Protein AF-A0A5Y8VUA8-F1 (afdb_monomer_lite)

InterPro domains:
  IPR010810 Flagellin hook, IN motif [PF07196] (34-83)

Secondary structure (DSSP, 8-state):
-HHHHTHHHH-EEEEEE-EEEEEEE--SEE--TT-EETTEE----EE-GGGTT-HHHHHHHTTHHHH-EEEEE-TTSEEEEEETT---EEEES---GGG---GGGSEE--EEEEEESSS-------S-GGGGT-STTS-------

Radius of gyration: 17.88 Å; chains: 1; bounding box: 40×34×47 Å

Sequence (145 aa):
DEINKNADKTGVRATFTVETRGMAAVKAGTTSDDFTINGVKIGKVEYKDGDANGALVAAINSVKDTTGVEASIDANGQLLLTSREGRGIKIEGSIGGGAFINKDMMENYGRLSLVKNDGKDILVSGAGLSFAGFGAGNFISQASV

Organism: Campylobacter jejuni (NCBI:txid197)

Structure (mmCIF, N/CA/C/O backbone):
data_AF-A0A5Y8VUA8-F1
#
_entry.id   AF-A0A5Y8VUA8-F1
#
loop_
_atom_site.group_PDB
_atom_site.id
_atom_site.type_symbol
_atom_site.label_atom_id
_atom_site.label_alt_id
_atom_site.label_comp_id
_atom_site.label_asym_id
_atom_site.label_entity_id
_atom_site.label_seq_id
_atom_site.pdbx_PDB_ins_code
_atom_site.Cartn_x
_atom_site.Cartn_y
_atom_site.Cartn_z
_atom_site.occupancy
_atom_site.B_iso_or_equiv
_atom_site.auth_seq_id
_atom_site.auth_comp_id
_atom_site.auth_asym_id
_atom_site.auth_atom_id
_atom_site.pdbx_PDB_model_num
ATOM 1 N N . ASP A 1 1 ? 3.087 0.405 -17.283 1.00 91.38 1 ASP A N 1
ATOM 2 C CA . ASP A 1 1 ? 2.683 0.503 -18.705 1.00 91.38 1 ASP A CA 1
ATOM 3 C C . ASP A 1 1 ? 3.820 0.782 -19.673 1.00 91.38 1 ASP A C 1
ATOM 5 O O . ASP A 1 1 ? 4.018 -0.019 -20.578 1.00 91.38 1 ASP A O 1
ATOM 9 N N . GLU A 1 2 ? 4.612 1.840 -19.481 1.00 95.94 2 GLU A N 1
ATOM 10 C CA . GLU A 1 2 ? 5.660 2.227 -20.448 1.00 95.94 2 GLU A CA 1
ATOM 11 C C . GLU A 1 2 ? 6.696 1.133 -20.764 1.00 95.94 2 GLU A C 1
ATOM 13 O O . GLU A 1 2 ? 7.093 0.979 -21.920 1.00 95.94 2 GLU A O 1
ATOM 18 N N . ILE A 1 3 ? 7.091 0.320 -19.775 1.00 96.31 3 ILE A N 1
ATOM 19 C CA . ILE A 1 3 ? 7.990 -0.827 -20.007 1.00 96.31 3 ILE A CA 1
ATOM 20 C C . ILE A 1 3 ? 7.333 -1.836 -20.961 1.00 96.31 3 ILE A C 1
ATOM 22 O O . ILE A 1 3 ? 7.934 -2.229 -21.958 1.00 96.31 3 ILE A O 1
ATOM 26 N N . ASN A 1 4 ? 6.071 -2.195 -20.706 1.00 97.00 4 ASN A N 1
ATOM 27 C CA . ASN A 1 4 ? 5.336 -3.181 -21.502 1.00 97.00 4 ASN A CA 1
ATOM 28 C C . ASN A 1 4 ? 5.024 -2.687 -22.916 1.00 97.00 4 ASN A C 1
ATOM 30 O O . ASN A 1 4 ? 5.070 -3.472 -23.857 1.00 97.00 4 ASN A O 1
ATOM 34 N N . LYS A 1 5 ? 4.781 -1.384 -23.090 1.00 98.00 5 LYS A N 1
ATOM 35 C CA . LYS A 1 5 ? 4.599 -0.762 -24.411 1.00 98.00 5 LYS A CA 1
ATOM 36 C C . LYS A 1 5 ? 5.823 -0.930 -25.320 1.00 98.00 5 LYS A C 1
ATOM 38 O O . LYS A 1 5 ? 5.692 -0.901 -26.539 1.00 98.00 5 LYS A O 1
ATOM 43 N N . ASN A 1 6 ? 7.007 -1.110 -24.735 1.00 96.81 6 ASN A N 1
ATOM 44 C CA . ASN A 1 6 ? 8.264 -1.301 -25.455 1.00 96.81 6 ASN A CA 1
ATOM 45 C C . ASN A 1 6 ? 8.783 -2.750 -25.393 1.00 96.81 6 ASN A C 1
ATOM 47 O O . ASN A 1 6 ? 9.906 -3.004 -25.834 1.00 96.81 6 ASN A O 1
ATOM 51 N N . ALA A 1 7 ? 7.984 -3.698 -24.887 1.00 96.56 7 ALA A N 1
ATOM 52 C CA . ALA A 1 7 ? 8.411 -5.079 -24.660 1.00 96.56 7 ALA A CA 1
ATOM 53 C C . ALA A 1 7 ? 8.879 -5.787 -25.940 1.00 96.56 7 ALA A C 1
ATOM 55 O O . ALA A 1 7 ? 9.831 -6.558 -25.886 1.00 96.56 7 ALA A O 1
ATOM 56 N N . ASP A 1 8 ? 8.290 -5.480 -27.099 1.00 95.88 8 ASP A N 1
ATOM 57 C CA . ASP A 1 8 ? 8.696 -6.077 -28.381 1.00 95.88 8 ASP A CA 1
ATOM 58 C C . ASP A 1 8 ? 10.118 -5.676 -28.805 1.00 95.88 8 ASP A C 1
ATOM 60 O O . ASP A 1 8 ? 10.760 -6.373 -29.587 1.00 95.88 8 ASP A O 1
ATOM 64 N N . LYS A 1 9 ? 10.629 -4.555 -28.282 1.00 95.62 9 LYS A N 1
ATOM 65 C CA . LYS A 1 9 ? 11.987 -4.066 -28.558 1.00 95.62 9 LYS A CA 1
ATOM 66 C C . LYS A 1 9 ? 12.987 -4.517 -27.502 1.00 95.62 9 LYS A C 1
ATOM 68 O O . LYS A 1 9 ? 14.130 -4.814 -27.828 1.00 95.62 9 LYS A O 1
ATOM 73 N N . THR A 1 10 ? 12.581 -4.515 -26.235 1.00 95.19 10 THR A N 1
ATOM 74 C CA . THR A 1 10 ? 13.474 -4.812 -25.105 1.00 95.19 10 THR A CA 1
ATOM 75 C C . THR A 1 10 ? 13.512 -6.299 -24.754 1.00 95.19 10 THR A C 1
ATOM 77 O O . THR A 1 10 ? 14.462 -6.755 -24.120 1.00 95.19 10 THR A O 1
ATOM 80 N N . GLY A 1 11 ? 12.471 -7.053 -25.121 1.00 95.69 11 GLY A N 1
ATOM 81 C CA . GLY A 1 11 ? 12.224 -8.415 -24.646 1.00 95.69 11 GLY A CA 1
ATOM 82 C C . GLY A 1 11 ? 11.816 -8.491 -23.170 1.00 95.69 11 GLY A C 1
ATOM 83 O O . GLY A 1 11 ? 11.696 -9.590 -22.632 1.00 95.69 11 GLY A O 1
ATOM 84 N N . VAL A 1 12 ? 11.617 -7.350 -22.499 1.00 97.31 12 VAL A N 1
ATOM 85 C CA . VAL A 1 12 ? 11.325 -7.270 -21.062 1.00 97.31 12 VAL A CA 1
ATOM 86 C C . VAL A 1 12 ? 9.858 -6.926 -20.848 1.00 97.31 12 VAL A C 1
ATOM 88 O O . VAL A 1 12 ? 9.365 -5.917 -21.352 1.00 97.31 12 VAL A O 1
ATOM 91 N N . ARG A 1 13 ? 9.173 -7.742 -20.046 1.00 97.56 13 ARG A N 1
ATOM 92 C CA . ARG A 1 13 ? 7.839 -7.449 -19.515 1.00 97.56 13 ARG A CA 1
ATOM 93 C C . ARG A 1 13 ? 7.930 -7.074 -18.045 1.00 97.56 13 ARG A C 1
ATOM 95 O O . ARG A 1 13 ? 8.807 -7.550 -17.331 1.00 97.56 13 ARG A O 1
ATOM 102 N N . ALA A 1 14 ? 7.007 -6.234 -17.606 1.00 97.31 14 ALA A N 1
ATOM 103 C CA . ALA A 1 14 ? 6.919 -5.738 -16.249 1.00 97.31 14 ALA A CA 1
ATOM 104 C C . ALA A 1 14 ? 5.541 -5.997 -15.640 1.00 97.31 14 ALA A C 1
ATOM 106 O O . ALA A 1 14 ? 4.511 -5.828 -16.296 1.00 97.31 14 ALA A O 1
ATOM 107 N N . THR A 1 15 ? 5.535 -6.329 -14.357 1.00 97.25 15 THR A N 1
ATOM 108 C CA . THR A 1 15 ? 4.348 -6.372 -13.500 1.00 97.25 15 THR A CA 1
ATOM 109 C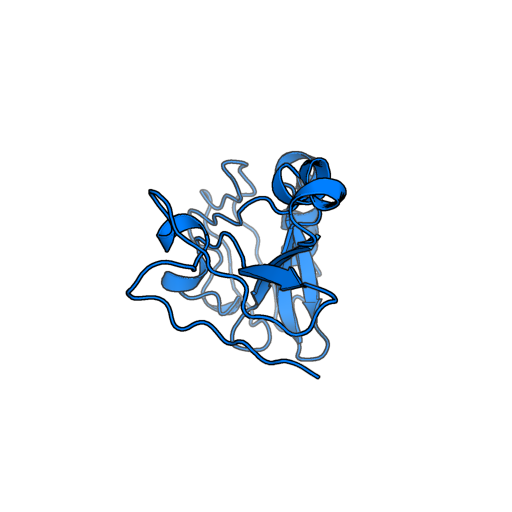 C . THR A 1 15 ? 4.639 -5.635 -12.199 1.00 97.25 15 THR A C 1
ATOM 111 O O . THR A 1 15 ? 5.789 -5.307 -11.903 1.00 97.25 15 THR A O 1
ATOM 114 N N . PHE A 1 16 ? 3.601 -5.343 -11.422 1.00 96.94 16 PHE A N 1
ATOM 115 C CA . PHE A 1 16 ? 3.751 -4.710 -10.119 1.00 96.94 16 PHE A CA 1
ATOM 116 C C . PHE A 1 16 ? 2.906 -5.416 -9.065 1.00 96.94 16 PHE A C 1
ATOM 118 O O . PHE A 1 16 ? 1.909 -6.072 -9.369 1.00 96.94 16 PHE A O 1
ATOM 125 N N . THR A 1 17 ? 3.284 -5.216 -7.811 1.00 97.44 17 THR A N 1
ATOM 126 C CA . THR A 1 17 ? 2.457 -5.543 -6.652 1.00 97.44 17 THR A CA 1
ATOM 127 C C . THR A 1 17 ? 2.560 -4.395 -5.666 1.00 97.44 17 THR A C 1
ATOM 129 O O . THR A 1 17 ? 3.658 -4.074 -5.211 1.00 97.44 17 THR A O 1
ATOM 132 N N . VAL A 1 18 ? 1.427 -3.775 -5.340 1.00 98.19 18 VAL A N 1
ATOM 133 C CA . VAL A 1 18 ? 1.357 -2.719 -4.327 1.00 98.19 18 VAL A CA 1
ATOM 134 C C . VAL A 1 18 ? 0.416 -3.169 -3.222 1.00 98.19 18 VAL A C 1
ATOM 136 O O . VAL A 1 18 ? -0.806 -3.099 -3.355 1.00 98.19 18 VAL A O 1
ATOM 139 N N . GLU A 1 19 ? 1.014 -3.656 -2.140 1.00 98.19 19 GLU A N 1
ATOM 140 C CA . GLU A 1 19 ? 0.303 -4.140 -0.963 1.00 98.19 19 GLU A CA 1
ATOM 141 C C . GLU A 1 19 ? 0.965 -3.626 0.309 1.00 98.19 19 GLU A C 1
ATOM 143 O O . GLU A 1 19 ? 2.181 -3.754 0.474 1.00 98.19 19 GLU A O 1
ATOM 148 N N . THR A 1 20 ? 0.155 -3.111 1.229 1.00 98.56 20 THR A N 1
ATOM 149 C CA . THR A 1 20 ? 0.551 -2.860 2.616 1.00 98.56 20 THR A CA 1
ATOM 150 C C . THR A 1 20 ? -0.238 -3.812 3.509 1.00 98.56 20 THR A C 1
ATOM 152 O O . THR A 1 20 ? -1.467 -3.767 3.531 1.00 98.56 20 THR A O 1
ATOM 155 N N . ARG A 1 21 ? 0.461 -4.677 4.249 1.00 98.56 21 ARG A N 1
ATOM 156 C CA . ARG A 1 21 ? -0.139 -5.701 5.117 1.00 98.56 21 ARG A CA 1
ATOM 157 C C . ARG A 1 21 ? 0.231 -5.455 6.569 1.00 98.56 21 ARG A C 1
ATOM 159 O O . ARG A 1 21 ? 1.416 -5.358 6.868 1.00 98.56 21 ARG A O 1
ATOM 166 N N . GLY A 1 22 ? -0.760 -5.388 7.452 1.00 98.44 22 GLY A N 1
ATOM 167 C CA . GLY A 1 22 ? -0.555 -5.269 8.893 1.00 98.44 22 GLY A CA 1
ATOM 168 C C . GLY A 1 22 ? 0.279 -6.420 9.453 1.00 98.44 22 GLY A C 1
ATOM 169 O O . GLY A 1 22 ? 0.217 -7.547 8.969 1.00 98.44 22 GLY A O 1
ATOM 170 N N . MET A 1 23 ? 1.072 -6.145 10.486 1.00 98.25 23 MET A N 1
ATOM 171 C CA . MET A 1 23 ? 2.012 -7.128 11.046 1.00 98.25 23 MET A CA 1
ATOM 172 C C . MET A 1 23 ? 1.341 -8.216 11.890 1.00 98.25 23 MET A C 1
ATOM 174 O O . MET A 1 23 ? 1.922 -9.277 12.111 1.00 98.25 23 MET A O 1
ATOM 178 N N . ALA A 1 24 ? 0.123 -7.978 12.367 1.00 98.56 24 ALA A N 1
ATOM 179 C CA . ALA A 1 24 ? -0.633 -8.907 13.195 1.00 98.56 24 ALA A CA 1
ATOM 180 C C . ALA A 1 24 ? -2.132 -8.774 12.923 1.00 98.56 24 ALA A C 1
ATOM 182 O O . ALA A 1 24 ? -2.574 -7.847 12.240 1.00 98.56 24 ALA A O 1
ATOM 183 N N . ALA A 1 25 ? -2.900 -9.732 13.441 1.00 98.69 25 ALA A N 1
ATOM 184 C CA . ALA A 1 25 ? -4.345 -9.701 13.326 1.00 98.69 25 ALA A CA 1
ATOM 185 C C . ALA A 1 25 ? -4.910 -8.411 13.933 1.00 98.69 25 ALA A C 1
ATOM 187 O O . ALA A 1 25 ? -4.459 -7.986 15.000 1.00 98.69 25 ALA A O 1
ATOM 188 N N . VAL A 1 26 ? -5.899 -7.811 13.269 1.00 98.81 26 VAL A N 1
ATOM 189 C CA . VAL A 1 26 ? -6.495 -6.541 13.698 1.00 98.81 26 VAL A CA 1
ATOM 190 C C . VAL A 1 26 ? -6.991 -6.646 15.142 1.00 98.81 26 VAL A C 1
ATOM 192 O O . VAL A 1 26 ? -7.633 -7.621 15.541 1.00 98.81 26 VAL A O 1
ATOM 195 N N . LYS A 1 27 ? -6.701 -5.620 15.936 1.00 98.81 27 LYS A N 1
ATOM 196 C CA . LYS A 1 27 ? -7.185 -5.438 17.307 1.00 98.81 27 LYS A CA 1
ATOM 197 C C . LYS A 1 27 ? -8.059 -4.205 17.400 1.00 98.81 27 LYS A C 1
ATOM 199 O O . LYS A 1 27 ? -7.929 -3.307 16.578 1.00 98.81 27 LYS A O 1
ATOM 204 N N . ALA A 1 28 ? -8.937 -4.162 18.397 1.00 98.75 28 ALA A N 1
ATOM 205 C CA . ALA A 1 28 ? -9.817 -3.025 18.597 1.00 98.75 28 ALA A CA 1
ATOM 206 C C . ALA A 1 28 ? -9.031 -1.706 18.683 1.00 98.75 28 ALA A C 1
ATOM 208 O O . ALA A 1 28 ? -7.949 -1.636 19.272 1.00 98.75 28 ALA A O 1
ATOM 209 N N . GLY A 1 29 ? -9.584 -0.654 18.093 1.00 98.62 29 GLY A N 1
ATOM 210 C CA . GLY A 1 29 ? -8.923 0.636 18.001 1.00 98.62 29 GLY A CA 1
ATOM 211 C C . GLY A 1 29 ? -9.802 1.694 17.356 1.00 98.62 29 GLY A C 1
ATOM 212 O O . GLY A 1 29 ? -10.968 1.464 17.037 1.00 98.62 29 GLY A O 1
ATOM 213 N N . THR A 1 30 ? -9.219 2.874 17.179 1.00 98.81 30 THR A N 1
ATOM 214 C CA . THR A 1 30 ? -9.846 3.979 16.460 1.00 98.81 30 THR A CA 1
ATOM 215 C C . THR A 1 30 ? -8.824 4.641 15.556 1.00 98.81 30 THR A C 1
ATOM 217 O O . THR A 1 30 ? -7.672 4.839 15.954 1.00 98.81 30 THR A O 1
ATOM 220 N N . THR A 1 31 ? -9.259 5.018 14.361 1.00 98.81 31 THR A N 1
ATOM 221 C CA . THR A 1 31 ? -8.528 5.980 13.533 1.00 98.81 31 THR A CA 1
ATOM 222 C C . THR A 1 31 ? -8.674 7.389 14.129 1.00 98.81 31 THR A C 1
ATOM 224 O O . THR A 1 31 ? -9.511 7.616 15.013 1.00 98.81 31 THR A O 1
ATOM 227 N N . SER A 1 32 ? -7.858 8.343 13.686 1.00 98.62 32 SER A N 1
ATOM 228 C CA . SER A 1 32 ? -8.004 9.760 14.041 1.00 98.62 32 SER A CA 1
ATOM 229 C C . SER A 1 32 ? -8.988 10.494 13.125 1.00 98.62 32 SER A C 1
ATOM 231 O O . SER A 1 32 ? -9.328 10.034 12.035 1.00 98.62 32 SER A O 1
ATOM 233 N N . ASP A 1 33 ? -9.432 11.680 13.550 1.00 98.62 33 ASP A N 1
ATOM 234 C CA . ASP A 1 33 ? -10.353 12.525 12.775 1.00 98.62 33 ASP A CA 1
ATOM 235 C C . ASP A 1 33 ? -9.771 13.004 11.435 1.00 98.62 33 ASP A C 1
ATOM 237 O O . ASP A 1 33 ? -10.524 13.359 10.525 1.00 98.62 33 ASP A O 1
ATOM 241 N N . ASP A 1 34 ? -8.445 13.030 11.310 1.00 98.50 34 ASP A N 1
ATOM 242 C CA . ASP A 1 34 ? -7.677 13.406 10.122 1.00 98.50 34 ASP A CA 1
ATOM 243 C C . ASP A 1 34 ? -7.153 12.197 9.328 1.00 98.50 34 ASP A C 1
ATOM 245 O O . ASP A 1 34 ? -6.351 12.381 8.420 1.00 98.50 34 ASP A O 1
ATOM 249 N N . PHE A 1 35 ? -7.614 10.976 9.625 1.00 98.75 35 PHE A N 1
ATOM 250 C CA . PHE A 1 35 ? -7.225 9.777 8.880 1.00 98.75 35 PHE A CA 1
ATOM 251 C C . PHE A 1 35 ? -7.576 9.894 7.388 1.00 98.75 35 PHE A C 1
ATOM 253 O O . PHE A 1 35 ? -8.747 10.070 7.016 1.00 98.75 35 PHE A O 1
ATOM 260 N N . THR A 1 36 ? -6.557 9.773 6.533 1.00 98.81 36 THR A N 1
ATOM 261 C CA . THR A 1 36 ? -6.681 9.800 5.072 1.00 98.81 36 THR A CA 1
ATOM 262 C C . THR A 1 36 ? -5.906 8.656 4.421 1.00 98.81 36 THR A C 1
ATOM 264 O O . THR A 1 36 ? -4.927 8.139 4.966 1.00 98.81 36 THR A O 1
ATOM 267 N N . ILE A 1 37 ? -6.336 8.279 3.216 1.00 98.75 37 ILE A N 1
ATOM 268 C CA . ILE A 1 37 ? -5.556 7.439 2.304 1.00 98.75 37 ILE A CA 1
ATOM 269 C C . ILE A 1 37 ? -5.486 8.149 0.956 1.00 98.75 37 ILE A C 1
ATOM 271 O O . ILE A 1 37 ? -6.509 8.571 0.419 1.00 98.75 37 ILE A O 1
ATOM 275 N N . ASN A 1 38 ? -4.280 8.287 0.406 1.00 98.06 38 ASN A N 1
ATOM 276 C CA . ASN A 1 38 ? -4.011 8.961 -0.865 1.00 98.06 38 ASN A CA 1
ATOM 277 C C . ASN A 1 38 ? -4.648 10.363 -0.939 1.00 98.06 38 ASN A C 1
ATOM 279 O O . ASN A 1 38 ? -5.209 10.752 -1.961 1.00 98.06 38 ASN A O 1
ATOM 283 N N . GLY A 1 39 ? -4.596 11.109 0.171 1.00 98.12 39 GLY A N 1
ATOM 284 C CA . GLY A 1 39 ? -5.157 12.458 0.291 1.00 98.12 39 GLY A CA 1
ATOM 285 C C . GLY A 1 39 ? -6.684 12.526 0.431 1.00 98.12 39 GLY A C 1
ATOM 286 O O . GLY A 1 39 ? -7.224 13.615 0.615 1.00 98.12 39 GLY A O 1
ATOM 287 N N . VAL A 1 40 ? -7.398 11.396 0.384 1.00 98.56 40 VAL A N 1
ATOM 288 C CA . VAL A 1 40 ? -8.854 11.348 0.582 1.00 98.56 40 VAL A CA 1
ATOM 289 C C . VAL A 1 40 ? -9.160 11.096 2.051 1.00 98.56 40 VAL A C 1
ATOM 291 O O . VAL A 1 40 ? -8.723 10.100 2.630 1.00 98.56 40 VAL A O 1
ATOM 294 N N . LYS A 1 41 ? -9.931 11.999 2.658 1.00 98.56 41 LYS A N 1
ATOM 295 C CA . LYS A 1 41 ? -10.337 11.888 4.059 1.00 98.56 41 LYS A CA 1
ATOM 296 C C . LYS A 1 41 ? -11.336 10.749 4.258 1.00 98.56 41 LYS A C 1
ATOM 298 O O . LYS A 1 41 ? -12.372 10.720 3.603 1.00 98.56 41 LYS A O 1
ATOM 303 N N . ILE A 1 42 ? -11.037 9.875 5.217 1.00 98.62 42 ILE A N 1
ATOM 304 C CA . ILE A 1 42 ? -11.933 8.818 5.706 1.00 98.62 42 ILE A CA 1
ATOM 305 C C . ILE A 1 42 ? -12.464 9.208 7.093 1.00 98.62 42 ILE A C 1
ATOM 307 O O . ILE A 1 42 ? -13.660 9.110 7.352 1.00 98.62 42 ILE A O 1
ATOM 311 N N . GLY A 1 43 ? -11.592 9.751 7.950 1.00 98.56 43 GLY A N 1
ATOM 312 C CA . GLY A 1 43 ? -11.943 10.246 9.282 1.00 98.56 43 GLY A CA 1
ATOM 313 C C . GLY A 1 43 ? -11.978 9.163 10.360 1.00 98.56 43 GLY A C 1
ATOM 314 O O . GLY A 1 43 ? -11.452 8.062 10.181 1.00 98.56 43 GLY A O 1
ATOM 315 N N . LYS A 1 44 ? -12.573 9.507 11.507 1.00 98.75 44 LYS A N 1
ATOM 316 C CA . LYS A 1 44 ? -12.599 8.658 12.699 1.00 98.75 44 LYS A CA 1
ATOM 317 C C . LYS A 1 44 ? -13.529 7.457 12.524 1.00 98.75 44 LYS A C 1
ATOM 319 O O . LYS A 1 44 ? -14.707 7.608 12.212 1.00 98.75 44 LYS A O 1
ATOM 324 N N . VAL A 1 45 ? -12.996 6.271 12.791 1.00 98.69 45 VAL A N 1
ATOM 325 C CA . VAL A 1 45 ? -13.666 4.976 12.680 1.00 98.69 45 VAL A CA 1
ATOM 326 C C . VAL A 1 45 ? -13.241 4.124 13.863 1.00 98.69 45 VAL A C 1
ATOM 328 O O . VAL A 1 45 ? -12.052 3.874 14.049 1.00 98.69 45 VAL A O 1
ATOM 331 N N . GLU A 1 46 ? -14.211 3.657 14.644 1.00 98.75 46 GLU A N 1
ATOM 332 C CA . GLU A 1 46 ? -13.985 2.685 15.712 1.00 98.75 46 GLU A CA 1
ATOM 333 C C . GLU A 1 46 ? -14.164 1.265 15.170 1.00 98.75 46 GLU A C 1
ATOM 335 O O . GLU A 1 46 ? -15.205 0.915 14.604 1.00 98.75 46 GLU A O 1
ATOM 340 N N . TYR A 1 47 ? -13.154 0.427 15.365 1.00 98.75 47 TYR A N 1
ATOM 341 C CA . TYR A 1 47 ? -13.137 -0.954 14.895 1.00 98.75 47 TYR A CA 1
ATOM 342 C C . TYR A 1 47 ? -12.815 -1.909 16.040 1.00 98.75 47 TYR A C 1
ATOM 344 O O . TYR A 1 47 ? -12.190 -1.540 17.036 1.00 98.75 47 TYR A O 1
ATOM 352 N N . LYS A 1 48 ? -13.306 -3.143 15.925 1.00 98.75 48 LYS A N 1
ATOM 353 C CA . LYS A 1 48 ? -13.155 -4.189 16.946 1.00 98.75 48 LYS A CA 1
ATOM 354 C C . LYS A 1 48 ? -12.042 -5.169 16.579 1.00 98.75 48 LYS A C 1
ATOM 356 O O . LYS A 1 48 ? -11.492 -5.117 15.483 1.00 98.75 48 LYS A O 1
ATOM 361 N N . ASP A 1 49 ? -11.722 -6.074 17.501 1.00 98.75 49 ASP A N 1
ATOM 362 C CA . ASP A 1 49 ? -10.852 -7.220 17.225 1.00 98.75 49 ASP A CA 1
ATOM 363 C C . ASP A 1 49 ? -11.293 -7.937 15.941 1.00 98.75 49 ASP A C 1
ATOM 365 O O . ASP A 1 49 ? -12.481 -8.196 15.742 1.00 98.75 49 ASP A O 1
ATOM 369 N N . GLY A 1 50 ? -10.331 -8.204 15.057 1.00 98.38 50 GLY A N 1
ATOM 370 C CA . GLY A 1 50 ? -10.550 -8.794 13.737 1.00 98.38 50 GLY A CA 1
ATOM 371 C C . GLY A 1 50 ? -11.392 -7.948 12.779 1.00 98.38 50 GLY A C 1
ATOM 372 O O . GLY A 1 50 ? -11.911 -8.500 11.818 1.00 98.38 50 GLY A O 1
ATOM 373 N N . ASP A 1 51 ? -11.589 -6.654 13.064 1.00 98.69 51 ASP A N 1
ATOM 374 C CA . ASP A 1 51 ? -12.600 -5.811 12.412 1.00 98.69 51 ASP A CA 1
ATOM 375 C C . ASP A 1 51 ? -13.984 -6.491 12.399 1.00 98.69 51 ASP A C 1
ATOM 377 O O . ASP A 1 51 ? -14.693 -6.491 11.399 1.00 98.69 51 ASP A O 1
ATOM 381 N N . ALA A 1 52 ? -14.389 -7.114 13.515 1.00 98.50 52 ALA A N 1
ATOM 382 C CA . ALA A 1 52 ? -15.630 -7.900 13.589 1.00 98.50 52 ALA A CA 1
ATOM 383 C C . ALA A 1 52 ? -16.916 -7.087 13.332 1.00 98.50 52 ALA A C 1
ATOM 385 O O . ALA A 1 52 ? -17.967 -7.657 13.045 1.00 98.50 52 ALA A O 1
ATOM 386 N N . ASN A 1 53 ? -16.857 -5.759 13.460 1.00 98.38 53 ASN A N 1
ATOM 387 C CA . ASN A 1 53 ? -17.932 -4.848 13.064 1.00 98.38 53 ASN A CA 1
ATOM 388 C C . ASN A 1 53 ? -17.838 -4.394 11.593 1.00 98.38 53 ASN A C 1
ATOM 390 O O . ASN A 1 53 ? -18.712 -3.657 11.145 1.00 98.38 53 ASN A O 1
ATOM 394 N N . GLY A 1 54 ? -16.797 -4.808 10.867 1.00 98.50 54 GLY A N 1
ATOM 395 C CA . GLY A 1 54 ? -16.512 -4.473 9.470 1.00 98.50 54 GLY A CA 1
ATOM 396 C C . GLY A 1 54 ? -16.244 -2.991 9.220 1.00 98.50 54 GLY A C 1
ATOM 397 O O . GLY A 1 54 ? -16.292 -2.550 8.073 1.00 98.50 54 GLY A O 1
ATOM 398 N N . ALA A 1 55 ? -16.047 -2.199 10.274 1.00 98.75 55 ALA A N 1
ATOM 399 C CA . ALA A 1 55 ? -16.085 -0.748 10.189 1.00 98.75 55 ALA A CA 1
ATOM 400 C C . ALA A 1 55 ? -14.839 -0.191 9.502 1.00 98.75 55 ALA A C 1
ATOM 402 O O . ALA A 1 55 ? -14.962 0.707 8.668 1.00 98.75 55 ALA A O 1
ATOM 403 N N . LEU A 1 56 ? -13.657 -0.732 9.812 1.00 98.81 56 LEU A N 1
ATOM 404 C CA . LEU A 1 56 ? -12.406 -0.255 9.226 1.00 98.81 56 LEU A CA 1
ATOM 405 C C . LEU A 1 56 ? -12.364 -0.551 7.726 1.00 98.81 56 LEU A C 1
ATOM 407 O O . LEU A 1 56 ? -12.133 0.353 6.920 1.00 98.81 56 LEU A O 1
ATOM 411 N N . VAL A 1 57 ? -12.646 -1.799 7.343 1.00 98.88 57 VAL A N 1
ATOM 412 C CA . VAL A 1 57 ? -12.674 -2.214 5.937 1.00 98.88 57 VAL A CA 1
ATOM 413 C C . VAL A 1 57 ? -13.752 -1.461 5.162 1.00 98.88 57 VAL A C 1
ATOM 415 O O . VAL A 1 57 ? -13.473 -0.957 4.072 1.00 98.88 57 VAL A O 1
ATOM 418 N N . ALA A 1 58 ? -14.968 -1.339 5.705 1.00 98.88 58 ALA A N 1
ATOM 419 C CA . ALA A 1 58 ? -16.050 -0.627 5.029 1.00 98.88 58 ALA A CA 1
ATOM 420 C C . ALA A 1 58 ? -15.729 0.860 4.831 1.00 98.88 58 ALA A C 1
ATOM 422 O O . ALA A 1 58 ? -15.961 1.390 3.745 1.00 98.88 58 ALA A O 1
ATOM 423 N N . ALA A 1 59 ? -15.158 1.525 5.839 1.00 98.81 59 ALA A N 1
ATOM 424 C CA . ALA A 1 59 ? -14.813 2.938 5.746 1.00 98.81 59 ALA A CA 1
ATOM 425 C C . ALA A 1 59 ? -13.757 3.203 4.664 1.00 98.81 59 ALA A C 1
ATOM 427 O O . ALA A 1 59 ? -13.952 4.091 3.834 1.00 98.81 59 ALA A O 1
ATOM 428 N N . ILE A 1 60 ? -12.689 2.397 4.606 1.00 98.81 60 ILE A N 1
ATOM 429 C CA . ILE A 1 60 ? -11.667 2.517 3.553 1.00 98.81 60 ILE A CA 1
ATOM 430 C C . ILE A 1 60 ? -12.280 2.227 2.177 1.00 98.81 60 ILE A C 1
ATOM 432 O O . ILE A 1 60 ? -12.088 2.993 1.231 1.00 98.81 60 ILE A O 1
ATOM 436 N N . ASN A 1 61 ? -13.077 1.160 2.068 1.00 98.75 61 ASN A N 1
ATOM 437 C CA . ASN A 1 61 ? -13.669 0.757 0.796 1.00 98.75 61 ASN A CA 1
ATOM 438 C C . ASN A 1 61 ? -14.759 1.708 0.287 1.00 98.75 61 ASN A C 1
ATOM 440 O O . ASN A 1 61 ? -15.012 1.728 -0.916 1.00 98.75 61 ASN A O 1
ATOM 444 N N . SER A 1 62 ? -15.368 2.523 1.155 1.00 98.62 62 SER A N 1
ATOM 445 C CA . SER A 1 62 ? -16.362 3.531 0.758 1.00 98.62 62 SER A CA 1
ATOM 446 C C . SER A 1 62 ? -15.803 4.607 -0.182 1.00 98.62 62 SER A C 1
ATOM 448 O O . SER A 1 62 ? -16.561 5.238 -0.913 1.00 98.62 62 SER A O 1
ATOM 450 N N . VAL A 1 63 ? -14.476 4.780 -0.200 1.00 98.31 63 VAL A N 1
ATOM 451 C CA . VAL A 1 63 ? -13.766 5.750 -1.046 1.00 98.31 63 VAL A CA 1
ATOM 452 C C . VAL A 1 63 ? -12.760 5.093 -1.997 1.00 98.31 63 VAL A C 1
ATOM 454 O O . VAL A 1 63 ? -11.927 5.790 -2.578 1.00 98.31 63 VAL A O 1
ATOM 457 N N . LYS A 1 64 ? -12.822 3.767 -2.192 1.00 97.94 64 LYS A N 1
ATOM 458 C CA . LYS A 1 64 ? -11.822 3.010 -2.970 1.00 97.94 64 LYS A CA 1
ATOM 459 C C . LYS A 1 64 ? -11.698 3.442 -4.426 1.00 97.94 64 LYS A C 1
ATOM 461 O O . LYS A 1 64 ? -10.603 3.393 -4.970 1.00 97.94 64 LYS A O 1
ATOM 466 N N . ASP A 1 65 ? -12.784 3.894 -5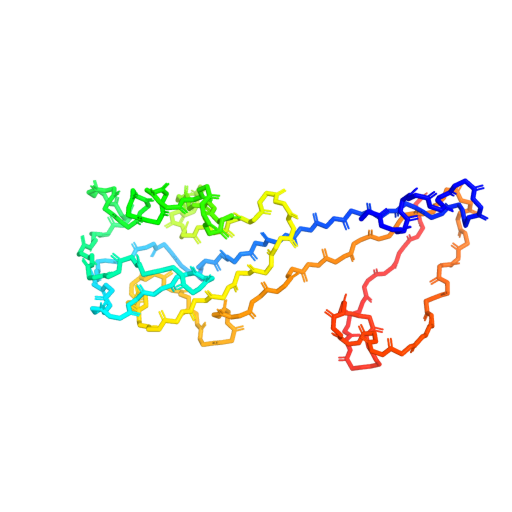.046 1.00 97.12 65 ASP A N 1
ATOM 467 C CA . ASP A 1 65 ? -12.754 4.332 -6.447 1.00 97.12 65 ASP A CA 1
ATOM 468 C C . ASP A 1 65 ? -11.993 5.664 -6.590 1.00 97.12 65 ASP A C 1
ATOM 470 O O . ASP A 1 65 ? -11.382 5.943 -7.620 1.00 97.12 65 ASP A O 1
ATOM 474 N N . THR A 1 66 ? -11.939 6.456 -5.514 1.00 97.12 66 THR A N 1
ATOM 475 C CA . THR A 1 66 ? -11.175 7.706 -5.449 1.00 97.12 66 THR A CA 1
ATOM 476 C C . THR A 1 66 ? -9.742 7.463 -4.971 1.00 97.12 66 THR A C 1
ATOM 478 O O . THR A 1 66 ? -8.798 7.973 -5.571 1.00 97.12 66 THR A O 1
ATOM 481 N N . THR A 1 67 ? -9.539 6.657 -3.922 1.00 97.75 67 THR A N 1
ATOM 482 C CA . THR A 1 67 ? -8.201 6.379 -3.360 1.00 97.75 67 THR A CA 1
ATOM 483 C C . THR A 1 67 ? -7.408 5.390 -4.201 1.00 97.75 67 THR A C 1
ATOM 485 O O . THR A 1 67 ? -6.193 5.544 -4.353 1.00 97.75 67 THR A O 1
ATOM 488 N N . GLY A 1 68 ? -8.083 4.433 -4.841 1.00 97.56 68 GLY A N 1
ATOM 489 C CA . GLY A 1 68 ? -7.494 3.326 -5.605 1.00 97.56 68 GLY A CA 1
ATOM 490 C C . GLY A 1 68 ? -6.904 2.254 -4.709 1.00 97.56 68 GLY A C 1
ATOM 491 O O . GLY A 1 68 ? -6.029 1.505 -5.148 1.00 97.56 68 GLY A O 1
ATOM 492 N N . VAL A 1 69 ? -7.336 2.242 -3.449 1.00 98.62 69 VAL A N 1
ATOM 493 C CA . VAL A 1 69 ? -6.900 1.321 -2.410 1.00 98.62 69 VAL A CA 1
ATOM 494 C C . VAL A 1 69 ? -8.118 0.562 -1.924 1.00 98.62 69 VAL A C 1
ATOM 496 O O . VAL A 1 69 ? -9.110 1.156 -1.509 1.00 98.62 69 VAL A O 1
ATOM 499 N N . GLU A 1 70 ? -8.024 -0.757 -1.973 1.00 98.56 70 GLU A N 1
ATOM 500 C CA . GLU A 1 70 ? -9.025 -1.663 -1.437 1.00 98.56 70 GLU A CA 1
ATOM 501 C C . GLU A 1 70 ? -8.503 -2.290 -0.148 1.00 98.56 70 GLU A C 1
ATOM 503 O O . GLU A 1 70 ? -7.362 -2.750 -0.089 1.00 98.56 70 GLU A O 1
ATOM 508 N N . ALA A 1 71 ? -9.345 -2.298 0.879 1.00 98.81 71 ALA A N 1
ATOM 509 C CA . ALA A 1 71 ? -9.074 -2.936 2.154 1.00 98.81 71 ALA A CA 1
ATOM 510 C C . ALA A 1 71 ? -9.741 -4.310 2.239 1.00 98.81 71 ALA A C 1
ATOM 512 O O . ALA A 1 71 ? -10.866 -4.512 1.775 1.00 98.81 71 ALA A O 1
ATOM 513 N N . SER A 1 72 ? -9.063 -5.236 2.905 1.00 98.81 72 SER A N 1
ATOM 514 C CA . SER A 1 72 ? -9.589 -6.545 3.284 1.00 98.81 72 SER A CA 1
ATOM 515 C C . SER A 1 72 ? -8.944 -7.027 4.585 1.00 98.81 72 SER A C 1
ATOM 517 O O . SER A 1 72 ? -7.917 -6.496 5.007 1.00 98.81 72 SER A O 1
ATOM 519 N N . ILE A 1 73 ? -9.549 -8.033 5.216 1.00 98.69 73 ILE A N 1
ATOM 520 C CA . ILE A 1 73 ? -8.907 -8.822 6.269 1.00 98.69 73 ILE A CA 1
ATOM 521 C C . ILE A 1 73 ? -8.432 -10.125 5.629 1.00 98.69 73 ILE A C 1
ATOM 523 O O . ILE A 1 73 ? -9.226 -10.829 5.004 1.00 98.69 73 ILE A O 1
ATOM 527 N N . ASP A 1 74 ? -7.140 -10.422 5.736 1.00 98.19 74 ASP A N 1
ATOM 528 C CA . ASP A 1 74 ? -6.566 -11.627 5.144 1.00 98.19 74 ASP A CA 1
ATOM 529 C C . ASP A 1 74 ? -6.854 -12.893 5.975 1.00 98.19 74 ASP A C 1
ATOM 531 O O . ASP A 1 74 ? -7.461 -12.853 7.047 1.00 98.19 74 ASP A O 1
ATOM 535 N N . ALA A 1 75 ? -6.386 -14.046 5.489 1.00 97.56 75 ALA A N 1
ATOM 536 C CA . ALA A 1 75 ? -6.583 -15.334 6.158 1.00 97.56 75 ALA A CA 1
ATOM 537 C C . ALA A 1 75 ? -5.943 -15.426 7.560 1.00 97.56 75 ALA A C 1
ATOM 539 O O . ALA A 1 75 ? -6.334 -16.283 8.349 1.00 97.56 75 ALA A O 1
ATOM 540 N N . ASN A 1 76 ? -4.985 -14.551 7.879 1.00 97.62 76 ASN A 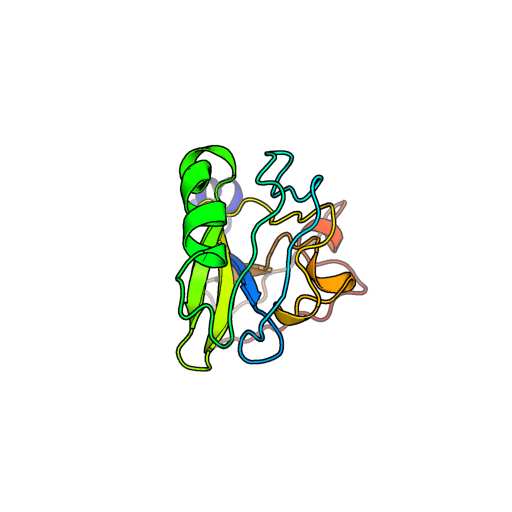N 1
ATOM 541 C CA . ASN A 1 76 ? -4.334 -14.459 9.185 1.00 97.62 76 ASN A CA 1
ATOM 542 C C . ASN A 1 76 ? -4.995 -13.403 10.093 1.00 97.62 76 ASN A C 1
ATOM 544 O O . ASN A 1 76 ? -4.512 -13.151 11.199 1.00 97.62 76 ASN A O 1
ATOM 548 N N . GLY A 1 77 ? -6.079 -12.764 9.643 1.00 98.38 77 GLY A N 1
ATOM 549 C CA . GLY A 1 77 ? -6.760 -11.690 10.361 1.00 98.38 77 GLY A CA 1
ATOM 550 C C . GLY A 1 77 ? -6.086 -10.322 10.223 1.00 98.38 77 GLY A C 1
ATOM 551 O O . GLY A 1 77 ? -6.470 -9.388 10.929 1.00 98.38 77 GLY A O 1
ATOM 552 N N . GLN A 1 78 ? -5.064 -10.189 9.373 1.00 98.81 78 GLN A N 1
ATOM 553 C CA . GLN A 1 78 ? -4.308 -8.951 9.187 1.00 98.81 78 GLN A CA 1
ATOM 554 C C . GLN A 1 78 ? -5.049 -8.018 8.228 1.00 98.81 78 GLN A C 1
ATOM 556 O O . GLN A 1 78 ? -5.652 -8.466 7.252 1.00 98.81 78 GLN A O 1
ATOM 561 N N . LEU A 1 79 ? -4.967 -6.707 8.471 1.00 98.81 79 LEU A N 1
ATOM 562 C CA . LEU A 1 79 ? -5.431 -5.720 7.499 1.00 98.81 79 LEU A CA 1
ATOM 563 C C . LEU A 1 79 ? -4.537 -5.781 6.254 1.00 98.81 79 LEU A C 1
ATOM 565 O O . LEU A 1 79 ? -3.321 -5.623 6.358 1.00 98.81 79 LEU A O 1
ATOM 569 N N . LEU A 1 80 ? -5.136 -5.962 5.084 1.00 98.81 80 LEU A N 1
ATOM 570 C CA . LEU A 1 80 ? -4.465 -5.907 3.793 1.00 98.81 80 LEU A CA 1
ATOM 571 C C . LEU A 1 80 ? -5.039 -4.752 2.974 1.00 98.81 80 LEU A C 1
ATOM 573 O O . LEU A 1 80 ? -6.236 -4.720 2.692 1.00 98.81 80 LEU A O 1
ATOM 577 N N . LEU A 1 81 ? -4.167 -3.823 2.586 1.00 98.75 81 LEU A N 1
ATOM 578 C CA . LEU A 1 81 ? -4.457 -2.738 1.659 1.00 98.75 81 LEU A CA 1
ATOM 579 C C . LEU A 1 81 ? -3.791 -3.041 0.321 1.00 98.75 81 LEU A C 1
ATOM 581 O O . LEU A 1 81 ? -2.570 -3.184 0.267 1.00 98.75 81 LEU A O 1
ATOM 585 N N . THR A 1 82 ? -4.573 -3.093 -0.750 1.00 98.69 82 THR A N 1
ATOM 586 C CA . THR A 1 82 ? -4.087 -3.407 -2.097 1.00 98.69 82 THR A CA 1
ATOM 587 C C . THR A 1 82 ? -4.432 -2.272 -3.048 1.00 98.69 82 THR A C 1
ATOM 589 O O . THR A 1 82 ? -5.579 -1.823 -3.086 1.00 98.69 82 THR A O 1
ATOM 592 N N . SER A 1 83 ? -3.468 -1.828 -3.860 1.00 97.81 83 SER A N 1
ATOM 593 C CA . SER A 1 83 ? -3.772 -0.960 -5.001 1.00 97.81 83 SER A CA 1
ATOM 594 C C . SER A 1 83 ? -3.882 -1.767 -6.288 1.00 97.81 83 SER A C 1
ATOM 596 O O . SER A 1 83 ? -2.912 -2.370 -6.747 1.00 97.81 83 SER A O 1
ATOM 598 N N . ARG A 1 84 ? -5.072 -1.751 -6.899 1.00 89.81 84 ARG A N 1
ATOM 599 C CA . ARG A 1 84 ? -5.353 -2.494 -8.141 1.00 89.81 84 ARG A CA 1
ATOM 600 C C . ARG A 1 84 ? -4.700 -1.875 -9.376 1.00 89.81 84 ARG A C 1
ATOM 602 O O . ARG A 1 84 ? -4.385 -2.581 -10.324 1.00 89.81 84 ARG A O 1
ATOM 609 N N . GLU A 1 85 ? -4.489 -0.566 -9.353 1.00 91.31 85 GLU A N 1
ATOM 610 C CA . GLU A 1 85 ? -3.961 0.198 -10.489 1.00 91.31 85 GLU A CA 1
ATOM 611 C C . GLU A 1 85 ? -2.459 0.487 -10.363 1.00 91.31 85 GLU A C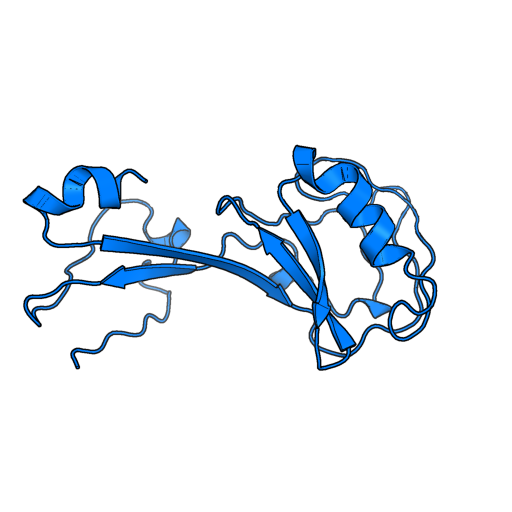 1
ATOM 613 O O . GLU A 1 85 ? -1.895 1.221 -11.169 1.00 91.31 85 GLU A O 1
ATOM 618 N N . GLY A 1 86 ? -1.800 -0.062 -9.338 1.00 92.25 86 GLY A N 1
ATOM 619 C CA . GLY A 1 86 ? -0.374 0.166 -9.105 1.00 92.25 86 GLY A CA 1
ATOM 620 C C . GLY A 1 86 ? -0.058 1.564 -8.577 1.00 92.25 86 GLY A C 1
ATOM 621 O O . GLY A 1 86 ? 1.077 2.025 -8.696 1.00 92.25 86 GLY A O 1
ATOM 622 N N . ARG A 1 87 ? -1.050 2.250 -7.995 1.00 94.38 87 ARG A N 1
ATOM 623 C CA . ARG A 1 87 ? -0.845 3.528 -7.309 1.00 94.38 87 ARG A CA 1
ATOM 624 C C . ARG A 1 87 ? -0.192 3.273 -5.959 1.00 94.38 87 ARG A C 1
ATOM 626 O O . ARG A 1 87 ? -0.436 2.243 -5.336 1.00 94.38 87 ARG A O 1
ATOM 633 N N . GLY A 1 88 ? 0.599 4.233 -5.489 1.00 97.25 88 GLY A N 1
ATOM 634 C CA . GLY A 1 88 ? 1.098 4.198 -4.119 1.00 97.25 88 GLY A CA 1
ATOM 635 C C . GLY A 1 88 ? -0.043 4.169 -3.102 1.00 97.25 88 GLY A C 1
ATOM 636 O O . GLY A 1 88 ? -1.153 4.634 -3.368 1.00 97.25 88 GLY A O 1
ATOM 637 N N . ILE A 1 89 ? 0.250 3.620 -1.932 1.00 98.69 89 ILE A N 1
ATOM 638 C CA . ILE A 1 89 ? -0.600 3.654 -0.751 1.00 98.69 89 ILE A CA 1
ATOM 639 C C . ILE A 1 89 ? 0.087 4.593 0.233 1.00 98.69 89 ILE A C 1
ATOM 641 O O . ILE A 1 89 ? 1.117 4.245 0.812 1.00 98.69 89 ILE A O 1
ATOM 645 N N . LYS A 1 90 ? -0.477 5.788 0.401 1.00 98.62 90 LYS A N 1
ATOM 646 C CA . LYS A 1 90 ? -0.046 6.754 1.406 1.00 98.62 90 LYS A CA 1
ATOM 647 C C . LYS A 1 90 ? -1.150 6.940 2.433 1.00 98.62 90 LYS A C 1
ATOM 649 O O . LYS A 1 90 ? -2.242 7.383 2.092 1.00 98.62 90 LYS A O 1
ATOM 654 N N . ILE A 1 91 ? -0.862 6.591 3.673 1.00 98.69 91 ILE A N 1
ATOM 655 C CA . ILE A 1 91 ? -1.742 6.736 4.824 1.00 98.69 91 ILE A CA 1
ATOM 656 C C . ILE A 1 91 ? -1.277 7.963 5.599 1.00 98.69 91 ILE A C 1
ATOM 658 O O . ILE A 1 91 ? -0.096 8.078 5.923 1.00 98.69 91 ILE A O 1
ATOM 662 N N . GLU A 1 92 ? -2.192 8.871 5.913 1.00 98.62 92 GLU A N 1
ATOM 663 C CA . GLU A 1 92 ? -1.916 10.030 6.765 1.00 98.62 92 GLU A CA 1
ATOM 664 C C . GLU A 1 92 ? -2.940 10.089 7.906 1.00 98.62 92 GLU A C 1
ATOM 666 O O . GLU A 1 92 ? -3.983 9.430 7.869 1.00 98.62 92 GLU A O 1
ATOM 671 N N . GLY A 1 93 ? -2.606 10.818 8.971 1.00 98.12 93 GLY A N 1
ATOM 672 C CA . GLY A 1 93 ? -3.281 10.663 10.259 1.00 98.12 93 GLY A CA 1
ATOM 673 C C . GLY A 1 93 ? -2.962 9.313 10.920 1.00 98.12 93 GLY A C 1
ATOM 674 O O . GLY A 1 93 ? -2.081 8.564 10.495 1.00 98.12 93 GLY A O 1
ATOM 675 N N . SER A 1 94 ? -3.667 8.997 12.002 1.00 98.19 94 SER A N 1
ATOM 676 C CA . SER A 1 94 ? -3.550 7.721 12.703 1.00 98.19 94 SER A CA 1
ATOM 677 C C . SER A 1 94 ? -4.583 6.731 12.173 1.00 98.19 94 SER A C 1
ATOM 679 O O . SER A 1 94 ? -5.784 6.966 12.283 1.00 98.19 94 SER A O 1
ATOM 681 N N . ILE A 1 95 ? -4.127 5.578 11.681 1.00 98.25 95 ILE A N 1
ATOM 682 C CA . ILE A 1 95 ? -4.998 4.425 11.394 1.00 98.25 95 ILE A CA 1
ATOM 683 C C . ILE A 1 95 ? -5.343 3.619 12.665 1.00 98.25 95 ILE A C 1
ATOM 685 O O . ILE A 1 95 ? -6.150 2.699 12.620 1.00 98.25 95 ILE A O 1
ATOM 689 N N . GLY A 1 96 ? -4.753 3.985 13.809 1.00 98.12 96 GLY A N 1
ATOM 690 C CA . GLY A 1 96 ? -4.905 3.287 15.081 1.00 98.12 96 GLY A CA 1
ATOM 691 C C . GLY A 1 96 ? -3.940 2.106 15.239 1.00 98.12 96 GLY A C 1
ATOM 692 O O . GLY A 1 96 ? -3.722 1.309 14.327 1.00 98.12 96 GLY A O 1
ATOM 693 N N . GLY A 1 97 ? -3.359 1.964 16.436 1.00 98.06 97 GLY A N 1
ATOM 694 C CA . GLY A 1 97 ? -2.348 0.932 16.716 1.00 98.06 97 GLY A CA 1
ATOM 695 C C . GLY A 1 97 ? -2.852 -0.503 16.522 1.00 98.06 97 GLY A C 1
ATOM 696 O O . GLY A 1 97 ? -2.075 -1.384 16.166 1.00 98.06 97 GLY A O 1
ATOM 697 N N . GLY A 1 98 ? -4.163 -0.727 16.669 1.00 98.25 98 GLY A N 1
ATOM 698 C CA . GLY A 1 98 ? -4.788 -2.033 16.454 1.00 98.25 98 GLY A CA 1
ATOM 699 C C . GLY A 1 98 ? -4.770 -2.518 15.000 1.00 98.25 98 GLY A C 1
ATOM 700 O O . GLY A 1 98 ? -5.007 -3.696 14.763 1.00 98.25 98 GLY A O 1
ATOM 701 N N . ALA A 1 99 ? -4.467 -1.655 14.023 1.00 98.50 99 ALA A N 1
ATOM 702 C CA . ALA A 1 99 ? -4.315 -2.063 12.624 1.00 98.50 99 ALA A CA 1
ATOM 703 C C . ALA A 1 99 ? -2.927 -2.665 12.314 1.00 98.50 99 ALA A C 1
ATOM 705 O O . ALA A 1 99 ? -2.741 -3.249 11.248 1.00 98.50 99 ALA A O 1
ATOM 706 N N . PHE A 1 100 ? -1.952 -2.523 13.227 1.00 98.50 100 PHE A N 1
ATOM 707 C CA . PHE A 1 100 ? -0.573 -3.013 13.075 1.00 98.50 100 PHE A CA 1
ATOM 708 C C . PHE A 1 100 ? 0.128 -2.564 11.782 1.00 98.50 100 PHE A C 1
ATOM 710 O O . PHE A 1 100 ? 0.896 -3.318 11.182 1.00 98.50 100 PHE A O 1
ATOM 717 N N . ILE A 1 101 ? -0.132 -1.325 11.363 1.00 98.44 101 ILE A N 1
ATOM 718 C CA . ILE A 1 101 ? 0.593 -0.641 10.290 1.00 98.44 101 ILE A CA 1
ATOM 719 C C . ILE A 1 101 ? 1.625 0.277 10.945 1.00 98.44 101 ILE A C 1
ATOM 721 O O . ILE A 1 101 ? 1.265 1.265 11.588 1.00 98.44 101 ILE A O 1
ATOM 725 N N . ASN A 1 102 ? 2.907 -0.057 10.809 1.00 96.88 102 ASN A N 1
ATOM 726 C CA . ASN A 1 102 ? 3.987 0.754 11.362 1.00 96.88 102 ASN A CA 1
ATOM 727 C C . ASN A 1 102 ? 4.251 2.004 10.518 1.00 96.88 102 ASN A C 1
ATOM 729 O O . ASN A 1 102 ? 3.845 2.108 9.362 1.00 96.88 102 ASN A O 1
ATOM 733 N N . LYS A 1 103 ? 4.989 2.955 11.098 1.00 95.94 103 LYS A N 1
ATOM 734 C CA . LYS A 1 103 ? 5.314 4.241 10.467 1.00 95.94 103 LYS A CA 1
ATOM 735 C C . LYS A 1 103 ? 6.001 4.096 9.103 1.00 95.94 103 LYS A C 1
ATOM 737 O O . LYS A 1 103 ? 5.715 4.868 8.197 1.00 95.94 103 LYS A O 1
ATOM 742 N N . ASP A 1 104 ? 6.886 3.119 8.953 1.00 96.00 104 ASP A N 1
ATOM 743 C CA . ASP A 1 104 ? 7.603 2.802 7.711 1.00 96.00 104 ASP A CA 1
ATOM 744 C C . ASP A 1 104 ? 6.725 2.117 6.649 1.00 96.00 104 ASP A C 1
ATOM 746 O O . ASP A 1 104 ? 7.117 2.027 5.491 1.00 96.00 104 ASP A O 1
ATOM 750 N N . MET A 1 105 ? 5.520 1.682 7.020 1.00 97.81 105 MET A N 1
ATOM 751 C CA . MET A 1 105 ? 4.537 1.060 6.129 1.00 97.81 105 MET A CA 1
ATOM 752 C C . MET A 1 105 ? 3.460 2.045 5.649 1.00 97.81 105 MET A C 1
ATOM 754 O O . MET A 1 105 ? 2.651 1.696 4.788 1.00 97.81 105 MET A O 1
ATOM 758 N N . MET A 1 106 ? 3.422 3.258 6.216 1.00 98.00 106 MET A N 1
ATOM 759 C CA . MET A 1 106 ? 2.408 4.273 5.904 1.00 98.00 106 MET A CA 1
ATOM 760 C C . MET A 1 106 ? 2.574 4.876 4.509 1.00 98.00 106 MET A C 1
ATOM 762 O O . MET A 1 106 ? 1.627 5.459 3.998 1.00 98.00 106 MET A O 1
ATOM 766 N N . GLU A 1 107 ? 3.737 4.737 3.879 1.00 97.94 107 GLU A N 1
ATOM 767 C CA . GLU A 1 107 ? 3.969 5.201 2.515 1.00 97.94 107 GLU A CA 1
ATOM 768 C C . GLU A 1 107 ? 4.665 4.103 1.710 1.00 97.94 107 GLU A C 1
ATOM 770 O O . GLU A 1 107 ? 5.821 3.764 1.952 1.00 97.94 107 GLU A O 1
ATOM 775 N N . ASN A 1 108 ? 3.932 3.512 0.768 1.00 97.75 108 ASN A N 1
ATOM 776 C CA . ASN A 1 108 ? 4.363 2.334 0.030 1.00 97.75 108 ASN A CA 1
ATOM 777 C C . ASN A 1 108 ? 3.978 2.437 -1.448 1.00 97.75 108 ASN A C 1
ATOM 779 O O . ASN A 1 108 ? 2.802 2.531 -1.786 1.00 97.75 108 ASN A O 1
ATOM 783 N N . TYR A 1 109 ? 4.968 2.356 -2.335 1.00 97.12 109 TYR A N 1
ATOM 784 C CA . TYR A 1 109 ? 4.775 2.385 -3.791 1.00 97.12 109 TYR A CA 1
ATOM 785 C C . TYR A 1 109 ? 4.894 0.996 -4.439 1.00 97.12 109 TYR A C 1
ATOM 787 O O . TYR A 1 109 ? 4.893 0.865 -5.661 1.00 97.12 109 TYR A O 1
ATOM 795 N N . GLY A 1 110 ? 4.959 -0.049 -3.611 1.00 96.25 110 GLY A N 1
ATOM 796 C CA . GLY A 1 110 ? 5.001 -1.442 -4.018 1.00 96.25 110 GLY A CA 1
ATOM 797 C C . GLY A 1 110 ? 6.330 -1.872 -4.622 1.00 96.25 110 GLY A C 1
ATOM 798 O O . GLY A 1 110 ? 7.389 -1.303 -4.361 1.00 96.25 110 GLY A O 1
ATOM 799 N N . ARG A 1 111 ? 6.268 -2.951 -5.399 1.00 96.31 111 ARG A N 1
ATOM 800 C CA . ARG A 1 111 ? 7.415 -3.582 -6.052 1.00 96.31 111 ARG A CA 1
ATOM 801 C C . ARG A 1 111 ? 7.155 -3.721 -7.538 1.00 96.31 111 ARG A C 1
ATOM 803 O O . ARG A 1 111 ? 6.055 -4.090 -7.947 1.00 96.31 111 ARG A O 1
ATOM 810 N N . LEU A 1 112 ? 8.198 -3.477 -8.320 1.00 96.75 112 LEU A N 1
ATOM 811 C CA . LEU A 1 112 ? 8.233 -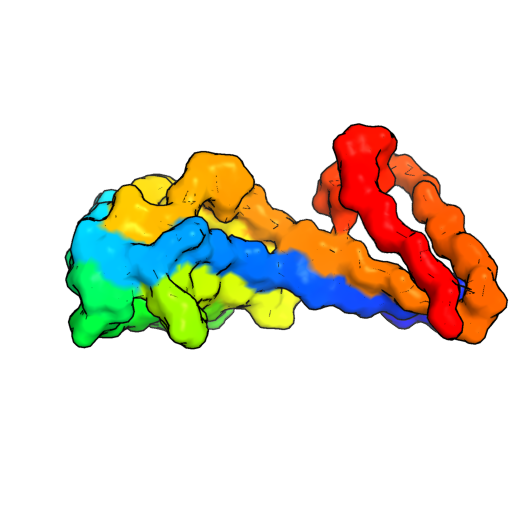3.719 -9.754 1.00 96.75 112 LEU A CA 1
ATOM 812 C C . LEU A 1 112 ? 8.969 -5.040 -10.015 1.00 96.75 112 LEU A C 1
ATOM 814 O O . LEU A 1 112 ? 10.058 -5.273 -9.494 1.00 96.75 112 LEU A O 1
ATOM 818 N N . SER A 1 113 ? 8.369 -5.904 -10.826 1.00 96.81 113 SER A N 1
ATOM 819 C CA . SER A 1 113 ? 8.938 -7.185 -11.241 1.00 96.81 113 SER A CA 1
ATOM 820 C C . SER A 1 113 ? 9.170 -7.170 -12.741 1.00 96.81 113 SER A C 1
ATOM 822 O O . SER A 1 113 ? 8.293 -6.769 -13.502 1.00 96.81 113 SER A O 1
ATOM 824 N N . LEU A 1 114 ? 10.357 -7.604 -13.161 1.00 97.31 114 LEU A N 1
ATOM 825 C CA . LEU A 1 114 ? 10.765 -7.650 -14.561 1.00 97.31 114 LEU A CA 1
ATOM 826 C C . LEU A 1 114 ? 11.008 -9.101 -14.969 1.00 97.31 114 LEU A C 1
ATOM 828 O O . LEU A 1 114 ? 11.634 -9.856 -14.229 1.00 97.31 114 LEU A O 1
ATOM 832 N N . VAL A 1 115 ? 10.526 -9.480 -16.150 1.00 97.19 115 VAL A N 1
ATOM 833 C CA . VAL A 1 115 ? 10.687 -10.824 -16.711 1.00 97.19 115 VAL A CA 1
ATOM 834 C C . VAL A 1 115 ? 11.208 -10.712 -18.135 1.00 97.19 115 VAL A C 1
ATOM 836 O O . VAL A 1 115 ? 10.684 -9.938 -18.940 1.00 97.19 115 VAL A O 1
ATOM 839 N N . LYS A 1 116 ? 12.216 -11.523 -18.449 1.00 96.12 116 LYS A N 1
ATOM 840 C CA . LYS A 1 116 ? 12.790 -11.679 -19.785 1.00 96.12 116 LYS A CA 1
ATOM 841 C C . LYS A 1 116 ? 12.831 -13.162 -20.138 1.00 96.12 116 LYS A C 1
ATOM 843 O O . LYS A 1 116 ? 13.016 -13.998 -19.262 1.00 96.12 116 LYS A O 1
ATOM 848 N N . ASN A 1 117 ? 12.626 -13.491 -21.408 1.00 90.94 117 ASN A N 1
ATOM 849 C CA . ASN A 1 117 ? 12.441 -14.869 -21.873 1.00 90.94 117 ASN A CA 1
ATOM 850 C C . ASN A 1 117 ? 13.673 -15.475 -22.567 1.00 90.94 117 ASN A C 1
ATOM 852 O O . ASN A 1 117 ? 13.546 -16.513 -23.209 1.00 90.94 117 ASN A O 1
ATOM 856 N N . ASP A 1 118 ? 14.842 -14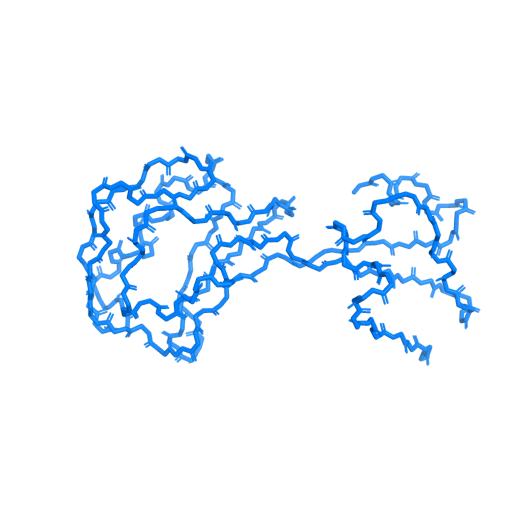.837 -22.471 1.00 92.00 118 ASP A N 1
ATOM 857 C CA . ASP A 1 118 ? 16.084 -15.311 -23.100 1.00 92.00 118 ASP A CA 1
ATOM 858 C C . ASP A 1 118 ? 17.160 -15.759 -22.093 1.00 92.00 118 ASP A C 1
ATOM 860 O O . ASP A 1 118 ? 18.287 -16.047 -22.493 1.00 92.00 118 ASP A O 1
ATOM 864 N N . GLY A 1 119 ? 16.824 -15.799 -20.797 1.00 87.94 119 GLY A N 1
ATOM 865 C CA . GLY A 1 119 ? 17.705 -16.243 -19.708 1.00 87.94 119 GLY A CA 1
ATOM 866 C C . GLY A 1 119 ? 18.900 -15.330 -19.418 1.00 87.94 119 GLY A C 1
ATOM 867 O O . GLY A 1 119 ? 19.706 -15.638 -18.543 1.00 87.94 119 GLY A O 1
ATOM 868 N N . LYS A 1 120 ? 19.045 -14.210 -20.136 1.00 93.62 120 LYS A N 1
ATOM 869 C CA . LYS A 1 120 ? 20.097 -13.223 -19.874 1.00 93.62 120 LYS A CA 1
ATOM 870 C C . LYS A 1 120 ? 19.651 -12.240 -18.802 1.00 93.62 120 LYS A C 1
ATOM 872 O O . LYS A 1 120 ? 18.468 -11.915 -18.700 1.00 93.62 120 LYS A O 1
ATOM 877 N N . ASP A 1 121 ? 20.630 -11.685 -18.097 1.00 95.25 121 ASP A N 1
ATOM 878 C CA . ASP A 1 121 ? 20.394 -10.618 -17.131 1.00 95.25 121 ASP A CA 1
ATOM 879 C C . ASP A 1 121 ? 19.658 -9.424 -17.756 1.00 95.25 121 ASP A C 1
ATOM 881 O O . ASP A 1 121 ? 19.872 -9.040 -18.916 1.00 95.25 121 ASP A O 1
ATOM 885 N N . ILE A 1 122 ? 18.803 -8.804 -16.944 1.00 96.19 122 ILE A N 1
ATOM 886 C CA . ILE A 1 122 ? 18.174 -7.522 -17.246 1.00 96.19 122 ILE A CA 1
ATOM 887 C C . ILE A 1 122 ? 19.046 -6.438 -16.617 1.00 96.19 122 ILE A C 1
ATOM 889 O O . ILE A 1 122 ? 18.952 -6.164 -15.423 1.00 96.19 122 ILE A O 1
ATOM 893 N N . LEU A 1 123 ? 19.904 -5.809 -17.420 1.00 93.31 123 LEU A N 1
ATOM 894 C CA . LEU A 1 123 ? 20.717 -4.692 -16.950 1.00 93.31 123 LEU A CA 1
ATOM 895 C C . LEU A 1 123 ? 19.843 -3.438 -16.828 1.00 93.31 123 LEU A C 1
ATOM 897 O O . LEU A 1 123 ? 19.527 -2.793 -17.828 1.00 93.31 123 LEU A O 1
ATOM 901 N N . VAL A 1 124 ? 19.458 -3.092 -15.599 1.00 93.94 124 VAL A N 1
ATOM 902 C CA . VAL A 1 124 ? 18.707 -1.868 -15.295 1.00 93.94 124 VAL A CA 1
ATOM 903 C C . VAL A 1 124 ? 19.683 -0.762 -14.898 1.00 93.94 124 VAL A C 1
ATOM 905 O O . VAL A 1 124 ? 20.402 -0.875 -13.909 1.00 93.94 124 VAL A O 1
ATOM 908 N N . SER A 1 125 ? 19.701 0.327 -15.663 1.00 93.19 125 SER A N 1
ATOM 909 C CA . SER A 1 125 ? 20.458 1.541 -15.353 1.00 93.19 125 SER A CA 1
ATOM 910 C C . SER A 1 125 ? 19.634 2.780 -15.710 1.00 93.19 125 SER A C 1
ATOM 912 O O . SER A 1 125 ? 18.745 2.727 -16.561 1.00 93.19 125 SER A O 1
ATOM 914 N N . GLY A 1 126 ? 19.882 3.897 -15.027 1.00 92.50 126 GLY A N 1
ATOM 915 C CA . GLY A 1 126 ? 19.141 5.136 -15.251 1.00 92.50 126 GLY A CA 1
ATOM 916 C C . GLY A 1 126 ? 19.200 6.093 -14.065 1.00 92.50 126 GLY A C 1
ATOM 917 O O . GLY A 1 126 ? 19.907 5.857 -13.085 1.00 92.50 126 GLY A O 1
ATOM 918 N N . ALA A 1 127 ? 18.440 7.181 -14.158 1.00 94.75 127 ALA A N 1
ATOM 919 C CA . ALA A 1 127 ? 18.258 8.132 -13.067 1.00 94.75 127 ALA A CA 1
ATOM 920 C C . ALA A 1 127 ? 17.073 7.721 -12.176 1.00 94.75 127 ALA A C 1
ATOM 922 O O . ALA A 1 127 ? 16.081 7.188 -12.666 1.00 94.75 127 ALA A O 1
ATOM 923 N N . GLY A 1 128 ? 17.161 7.985 -10.869 1.00 93.88 128 GLY A N 1
ATOM 924 C CA . GLY A 1 128 ? 16.031 7.810 -9.945 1.00 93.88 128 GLY A CA 1
ATOM 925 C C . GLY A 1 128 ? 15.605 6.361 -9.674 1.00 93.88 128 GLY A C 1
ATOM 926 O O . GLY A 1 128 ? 14.485 6.135 -9.228 1.00 93.88 128 GLY A O 1
ATOM 927 N N . LEU A 1 129 ? 16.470 5.367 -9.906 1.00 94.94 129 LEU A N 1
ATOM 928 C CA . LEU A 1 129 ? 16.116 3.947 -9.740 1.00 94.94 129 LEU A CA 1
ATOM 929 C C . LEU A 1 129 ? 15.642 3.574 -8.326 1.00 94.94 129 LEU A C 1
ATOM 931 O O . LEU A 1 129 ? 14.863 2.635 -8.170 1.00 94.94 129 LEU A O 1
ATOM 935 N N . SER A 1 130 ? 16.066 4.317 -7.301 1.00 94.25 130 SER A N 1
ATOM 936 C CA . SER A 1 130 ? 15.616 4.117 -5.919 1.00 94.25 130 SER A CA 1
ATOM 937 C C . SER A 1 130 ? 14.103 4.279 -5.752 1.00 94.25 130 SER A C 1
ATOM 939 O O . SER A 1 130 ? 13.526 3.596 -4.913 1.00 94.25 130 SER A O 1
ATOM 941 N N . PHE A 1 131 ? 13.441 5.108 -6.570 1.00 93.00 131 PHE A N 1
ATOM 942 C CA . PHE A 1 131 ? 11.980 5.263 -6.536 1.00 93.00 131 PHE A CA 1
ATOM 943 C C . PHE A 1 131 ? 11.236 4.007 -7.005 1.00 93.00 131 PHE A C 1
ATOM 945 O O . PHE A 1 131 ? 10.111 3.770 -6.582 1.00 93.00 131 PHE A O 1
ATOM 952 N N . ALA A 1 132 ? 11.867 3.192 -7.853 1.00 92.50 132 ALA A N 1
ATOM 953 C CA . ALA A 1 132 ? 11.321 1.922 -8.329 1.00 92.50 132 ALA A CA 1
ATOM 954 C C . ALA A 1 132 ? 11.834 0.711 -7.525 1.00 92.50 132 ALA A C 1
ATOM 956 O O . ALA A 1 132 ? 11.556 -0.429 -7.890 1.00 92.50 132 ALA A O 1
ATOM 957 N N . GLY A 1 133 ? 12.621 0.941 -6.466 1.00 94.12 133 GLY A N 1
ATOM 958 C CA . GLY A 1 133 ? 13.249 -0.124 -5.681 1.00 94.12 133 GLY A CA 1
ATOM 959 C C . GLY A 1 133 ? 14.445 -0.802 -6.362 1.00 94.12 133 GLY A C 1
ATOM 960 O O . GLY A 1 133 ? 14.859 -1.866 -5.912 1.00 94.12 133 GLY A O 1
ATOM 961 N N . PHE A 1 134 ? 15.013 -0.193 -7.410 1.00 95.06 134 PHE A N 1
ATOM 962 C CA . PHE A 1 134 ? 16.186 -0.685 -8.151 1.00 95.06 134 PHE A CA 1
ATOM 963 C C . PHE A 1 134 ? 17.461 0.145 -7.893 1.00 95.06 134 PHE A C 1
ATOM 965 O O . PHE A 1 134 ? 18.422 0.088 -8.659 1.00 95.06 134 PHE A O 1
ATOM 972 N N . GLY A 1 135 ? 17.467 0.989 -6.858 1.00 94.06 135 GLY A N 1
ATOM 973 C CA . GLY A 1 135 ? 18.621 1.814 -6.510 1.00 94.06 135 GLY A CA 1
ATOM 974 C C . GLY A 1 135 ? 19.769 0.999 -5.911 1.00 94.06 135 GLY A C 1
ATOM 975 O O . GLY A 1 135 ? 19.578 -0.111 -5.428 1.00 94.06 135 GLY A O 1
ATOM 976 N N . ALA A 1 136 ? 20.969 1.585 -5.869 1.00 90.88 136 ALA A N 1
ATOM 977 C CA . ALA A 1 136 ? 22.176 0.909 -5.374 1.00 90.88 136 ALA A CA 1
ATOM 978 C C . ALA A 1 136 ? 22.089 0.435 -3.905 1.00 90.88 136 ALA A C 1
ATOM 980 O O . ALA A 1 136 ? 22.811 -0.475 -3.514 1.00 90.88 136 ALA A O 1
ATOM 981 N N . GLY A 1 137 ? 21.221 1.050 -3.091 1.00 91.88 137 GLY A N 1
ATOM 982 C CA . GLY A 1 137 ? 20.970 0.649 -1.701 1.00 91.88 137 GLY A CA 1
ATOM 983 C C . GLY A 1 137 ? 19.797 -0.321 -1.520 1.00 91.88 137 GLY A C 1
ATOM 984 O O . GLY A 1 137 ? 19.476 -0.675 -0.389 1.00 91.88 137 GLY A O 1
ATOM 985 N N . ASN A 1 138 ? 19.120 -0.720 -2.599 1.00 94.44 138 ASN A N 1
ATOM 986 C CA . ASN A 1 138 ? 17.995 -1.642 -2.541 1.00 94.44 138 ASN A CA 1
ATOM 987 C C . ASN A 1 138 ? 18.478 -3.083 -2.737 1.00 94.44 138 ASN A C 1
ATOM 989 O O . ASN A 1 138 ? 19.242 -3.380 -3.651 1.00 94.44 138 ASN A O 1
ATOM 993 N N . PHE A 1 139 ? 17.982 -3.997 -1.906 1.00 94.44 139 PHE A N 1
ATOM 994 C CA . PHE A 1 139 ? 18.184 -5.427 -2.116 1.00 94.44 139 PHE A CA 1
ATOM 995 C C . PHE A 1 139 ? 17.180 -5.944 -3.148 1.00 94.44 139 PHE A C 1
ATOM 997 O O . PHE A 1 139 ? 15.967 -5.893 -2.929 1.00 94.44 139 PHE A O 1
ATOM 1004 N N . ILE A 1 140 ? 17.700 -6.445 -4.266 1.00 95.31 140 ILE A N 1
ATOM 1005 C CA . ILE A 1 140 ? 16.926 -6.946 -5.405 1.00 95.31 140 ILE A CA 1
ATOM 1006 C C . ILE A 1 140 ? 17.225 -8.438 -5.561 1.00 95.31 140 ILE A C 1
ATOM 1008 O O . ILE A 1 140 ? 18.370 -8.864 -5.428 1.00 95.31 140 ILE A O 1
ATOM 1012 N N . SER A 1 141 ? 16.193 -9.230 -5.847 1.00 95.38 141 SER A N 1
ATOM 1013 C CA . SER A 1 141 ? 16.333 -10.653 -6.163 1.00 95.38 141 SER A CA 1
ATOM 1014 C C . SER A 1 141 ? 16.233 -10.861 -7.671 1.00 95.38 141 SER A C 1
ATOM 1016 O O . SER A 1 141 ? 15.302 -10.351 -8.293 1.00 95.38 141 SER A O 1
ATOM 1018 N N . GLN A 1 142 ? 17.147 -11.649 -8.242 1.00 94.50 142 GLN A N 1
ATOM 1019 C CA . GLN A 1 142 ? 17.128 -12.062 -9.647 1.00 94.50 142 GLN A CA 1
ATOM 1020 C C . GLN A 1 142 ? 17.454 -13.555 -9.768 1.00 94.50 142 GLN A C 1
ATOM 1022 O O . GLN A 1 142 ? 18.290 -14.069 -9.027 1.00 94.50 142 GLN A O 1
ATOM 1027 N N . ALA A 1 143 ? 16.794 -14.246 -10.693 1.00 94.50 143 ALA A N 1
ATOM 1028 C CA . ALA A 1 143 ? 17.056 -15.644 -11.015 1.00 94.50 143 ALA A CA 1
ATOM 1029 C C . ALA A 1 143 ? 16.632 -15.936 -12.461 1.00 94.50 143 ALA A C 1
ATOM 1031 O O . ALA A 1 143 ? 15.698 -15.312 -12.967 1.00 94.50 143 ALA A O 1
ATOM 1032 N N . SER A 1 144 ? 17.294 -16.905 -13.094 1.00 93.88 144 SER A N 1
ATOM 1033 C CA . SER A 1 144 ? 16.832 -17.542 -14.330 1.00 93.88 144 SER A CA 1
ATOM 1034 C C . SER A 1 144 ? 16.395 -18.963 -13.991 1.00 93.88 144 SER A C 1
ATOM 1036 O O . SER A 1 144 ? 17.115 -19.661 -13.275 1.00 93.88 144 SER A O 1
ATOM 1038 N N . VAL A 1 145 ? 15.229 -19.370 -14.491 1.00 88.31 145 VAL A N 1
ATOM 1039 C CA . VAL A 1 145 ? 14.648 -20.710 -14.305 1.00 88.31 145 VAL A CA 1
ATOM 1040 C C . VAL A 1 145 ? 14.447 -21.358 -15.662 1.00 88.31 145 VAL A C 1
ATOM 1042 O O . VAL A 1 145 ? 14.054 -20.619 -16.593 1.00 88.31 145 VAL A O 1
#

Foldseek 3Di:
DVCCVCCVPQLKDKDWWAKQKAPAAFAWWWFAQQKDKQPHGLGIWTAHGLSPVCTLQCSCCVCCVPRQWHWDQDPRNAIMITRPVQAWIAIDGGPTVRNRQDPVRNTTSGAMDMDHDPQDDDDDDDPPCVVRQRDPPHDDDDDGD

pLDDT: mean 96.87, std 2.39, range [87.94, 98.88]